Protein AF-A0A919EKR7-F1 (afdb_monomer_lite)

Foldseek 3Di:
DDDLPVVLVVLLVDLPRDLVCLVVSVVRDLSVLQHLSPDPVVLVVCLVPNDLVSLLSNQNRCNDDPVCLVSQCPRPDVSSNVRNHNPVDDPPPPDDPPPPDPPDPPDDDD

pLDDT: mean 75.88, std 15.68, range [40.38, 89.38]

Sequence (110 aa):
MTTAPAALRGLAANPSLPSDLLPALLARTRRAARHPGLPRPLMESVLHEADGRTGIELARNPALHDDFRPRLATHPDPWVRAAPVDFSGRDNRAGGPVRPGRRSPIRRRR

Organism: Streptomyces filamentosus (NCBI:txid67294)

Secondary structure (DSSP, 8-state):
-----HHHHHHHH-TTS-GGGHHHHHTT-GGGGG-TT--HHHHHHHHHHS-HHHHHHHHT-TT--TTHHHHHHT-SSHHHHTS-----S----TT---------------

Radius of gyration: 20.11 Å; chains: 1; bounding box: 84×26×32 Å

Structure (mmCIF, N/CA/C/O backbone):
data_AF-A0A919EKR7-F1
#
_entry.id   AF-A0A919EKR7-F1
#
loop_
_atom_site.group_PDB
_atom_site.id
_atom_site.type_symbol
_atom_site.label_atom_id
_atom_site.label_alt_id
_atom_site.label_comp_id
_atom_site.label_asym_id
_atom_site.label_entity_id
_atom_site.label_seq_id
_atom_site.pdbx_PDB_ins_code
_atom_site.Cartn_x
_atom_site.Cartn_y
_atom_site.Cartn_z
_atom_site.occupancy
_atom_site.B_iso_or_equiv
_atom_site.auth_seq_id
_atom_site.auth_comp_id
_atom_site.auth_asym_id
_atom_site.auth_atom_id
_atom_site.pdbx_PDB_model_num
ATOM 1 N N . MET A 1 1 ? 20.971 -0.799 7.472 1.00 41.69 1 MET A N 1
ATOM 2 C CA . MET A 1 1 ? 19.582 -1.270 7.264 1.00 41.69 1 MET A CA 1
ATOM 3 C C . MET A 1 1 ? 18.652 -0.403 8.107 1.00 41.69 1 MET A C 1
ATOM 5 O O . MET A 1 1 ? 18.504 -0.659 9.293 1.00 41.69 1 MET A O 1
ATOM 9 N N . THR A 1 2 ? 18.100 0.674 7.545 1.00 46.34 2 THR A N 1
ATOM 10 C CA . THR A 1 2 ? 17.285 1.638 8.305 1.00 46.34 2 THR A CA 1
ATOM 11 C C . THR A 1 2 ? 15.881 1.079 8.515 1.00 46.34 2 THR A C 1
ATOM 13 O O . THR A 1 2 ? 15.041 1.079 7.617 1.00 46.34 2 THR A O 1
ATOM 16 N N . THR A 1 3 ? 15.638 0.550 9.711 1.00 55.94 3 THR A N 1
ATOM 17 C CA . THR A 1 3 ? 14.302 0.263 10.236 1.00 55.94 3 THR A CA 1
ATOM 18 C C . THR A 1 3 ? 13.470 1.535 10.113 1.00 55.94 3 THR A C 1
ATOM 20 O O . THR A 1 3 ? 13.765 2.510 10.796 1.00 55.94 3 THR A O 1
ATOM 23 N N . ALA A 1 4 ? 12.449 1.555 9.246 1.00 58.72 4 ALA A N 1
ATOM 24 C CA . ALA A 1 4 ? 11.462 2.635 9.272 1.00 58.72 4 ALA A CA 1
ATOM 25 C C . ALA A 1 4 ? 10.996 2.802 10.732 1.00 58.72 4 ALA A C 1
ATO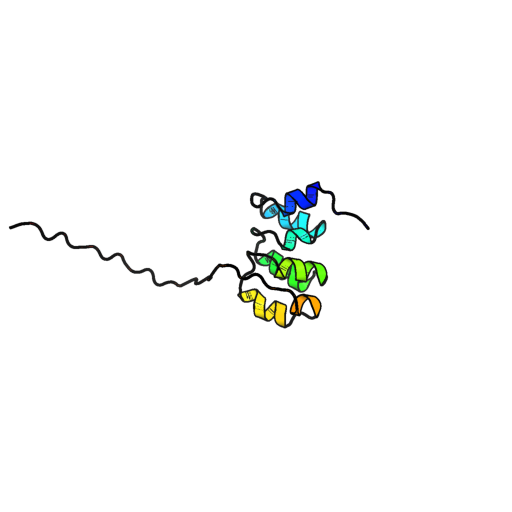M 27 O O . ALA A 1 4 ? 10.595 1.780 11.311 1.00 58.72 4 ALA A O 1
ATOM 28 N N . PRO A 1 5 ? 11.114 4.003 11.339 1.00 76.81 5 PRO A N 1
ATOM 29 C CA . PRO A 1 5 ? 10.869 4.205 12.761 1.00 76.81 5 PRO A CA 1
ATOM 30 C C . PRO A 1 5 ? 9.560 3.542 13.177 1.00 76.81 5 PRO A C 1
ATOM 32 O O . PRO A 1 5 ? 8.579 3.598 12.434 1.00 76.81 5 PRO A O 1
ATOM 35 N N . ALA A 1 6 ? 9.542 2.887 14.341 1.00 78.44 6 ALA A N 1
ATOM 36 C CA . ALA A 1 6 ? 8.381 2.129 14.816 1.00 78.44 6 ALA A CA 1
ATOM 37 C C . ALA A 1 6 ? 7.074 2.945 14.731 1.00 78.44 6 ALA A C 1
ATOM 39 O O . ALA A 1 6 ? 6.034 2.399 14.371 1.00 78.44 6 ALA A O 1
ATOM 40 N N . ALA A 1 7 ? 7.164 4.265 14.923 1.00 82.50 7 ALA A N 1
ATOM 41 C CA . ALA A 1 7 ? 6.083 5.221 14.705 1.00 82.50 7 ALA A CA 1
ATOM 42 C C . ALA A 1 7 ? 5.479 5.172 13.285 1.00 82.50 7 ALA A C 1
ATOM 44 O O . ALA A 1 7 ? 4.266 5.069 13.146 1.00 82.50 7 ALA A O 1
ATOM 45 N N . LEU A 1 8 ? 6.293 5.167 12.221 1.00 83.12 8 LEU A N 1
ATOM 46 C CA . LEU A 1 8 ? 5.804 5.073 10.835 1.00 83.12 8 LEU A CA 1
ATOM 47 C C . LEU A 1 8 ? 5.133 3.729 10.554 1.00 83.12 8 LEU A C 1
ATOM 49 O O . LEU A 1 8 ? 4.170 3.659 9.794 1.00 83.12 8 LEU A O 1
ATOM 53 N N . ARG A 1 9 ? 5.635 2.651 11.166 1.00 79.75 9 ARG A N 1
ATOM 54 C CA . ARG A 1 9 ? 5.008 1.327 11.057 1.00 79.75 9 ARG A CA 1
ATOM 55 C C . ARG A 1 9 ? 3.656 1.295 11.761 1.00 79.75 9 ARG A C 1
ATOM 57 O O . ARG A 1 9 ? 2.739 0.689 11.220 1.00 79.75 9 ARG A O 1
ATOM 64 N N . GLY A 1 10 ? 3.550 1.936 12.925 1.00 83.62 10 GLY A N 1
ATOM 65 C CA . GLY A 1 10 ? 2.295 2.095 13.656 1.00 83.62 10 GLY A CA 1
ATOM 66 C C . GLY A 1 10 ? 1.282 2.923 12.869 1.00 83.62 10 GLY A C 1
ATOM 67 O O . GLY A 1 10 ? 0.152 2.485 12.696 1.00 83.62 10 GLY A O 1
ATOM 68 N N . LEU A 1 11 ? 1.708 4.057 12.302 1.00 84.94 11 LEU A N 1
ATOM 69 C CA . LEU A 1 11 ? 0.858 4.906 11.460 1.00 84.94 11 LEU A CA 1
ATOM 70 C C . LEU A 1 11 ? 0.347 4.163 10.222 1.00 84.94 11 LEU A C 1
ATOM 72 O O . LEU A 1 11 ? -0.842 4.204 9.941 1.00 84.94 11 LEU A O 1
ATOM 76 N N . ALA A 1 12 ? 1.212 3.422 9.522 1.00 84.69 12 ALA A N 1
ATOM 77 C CA . ALA A 1 12 ? 0.808 2.630 8.358 1.00 84.69 12 ALA A CA 1
ATOM 78 C C . ALA A 1 12 ? -0.119 1.447 8.702 1.00 84.69 12 ALA A C 1
ATOM 80 O O . ALA A 1 12 ? -0.760 0.899 7.811 1.00 84.69 12 ALA A O 1
ATOM 81 N N . ALA A 1 13 ? -0.168 1.024 9.967 1.00 83.75 13 ALA A N 1
ATOM 82 C CA . ALA A 1 13 ? -1.068 -0.024 10.441 1.00 83.75 13 ALA A CA 1
ATOM 83 C C . ALA A 1 13 ? -2.358 0.530 11.069 1.00 83.75 13 ALA A C 1
ATOM 85 O O . ALA A 1 13 ? -3.230 -0.260 11.422 1.00 83.75 13 ALA A O 1
ATOM 86 N N . ASN A 1 14 ? -2.481 1.851 11.230 1.00 86.75 14 ASN A N 1
ATOM 87 C CA . ASN A 1 14 ? -3.636 2.487 11.850 1.00 86.75 14 ASN A CA 1
ATOM 88 C C . ASN A 1 14 ? -4.745 2.710 10.804 1.00 86.75 14 ASN A C 1
ATOM 90 O O . ASN A 1 14 ? -4.630 3.651 10.026 1.00 86.75 14 ASN A O 1
ATOM 94 N N . PRO A 1 15 ? -5.839 1.925 10.797 1.00 78.62 15 PRO A N 1
ATOM 95 C CA . PRO A 1 15 ? -6.893 2.045 9.786 1.00 78.62 15 PRO A CA 1
ATOM 96 C C . PRO A 1 15 ? -7.653 3.378 9.845 1.00 78.62 15 PRO A C 1
ATOM 98 O O . PRO A 1 15 ? -8.268 3.761 8.854 1.00 78.62 15 PRO A O 1
ATOM 101 N N . SER A 1 16 ? -7.604 4.084 10.979 1.00 84.44 16 SER A N 1
ATOM 102 C CA . SER A 1 16 ? -8.228 5.399 11.167 1.00 84.44 16 SER A CA 1
ATOM 103 C C . SER A 1 16 ? -7.339 6.552 10.689 1.00 84.44 16 SER A C 1
ATOM 105 O O . SER A 1 16 ? -7.671 7.716 10.916 1.00 84.44 16 SER A O 1
ATOM 107 N N . LEU A 1 17 ? -6.187 6.259 10.076 1.00 85.06 17 LEU A N 1
ATOM 108 C CA . LEU A 1 17 ? -5.313 7.287 9.534 1.00 85.06 17 LEU A CA 1
ATOM 109 C C . LEU A 1 17 ? -5.996 7.994 8.343 1.00 85.06 17 LEU A C 1
ATOM 111 O O . LEU A 1 17 ? -6.438 7.319 7.409 1.00 85.06 17 LEU A O 1
ATOM 115 N N . PRO A 1 18 ? -6.028 9.339 8.325 1.00 82.81 18 PRO A N 1
ATOM 116 C CA . PRO A 1 18 ? -6.526 10.101 7.186 1.00 82.81 18 PRO A CA 1
ATOM 117 C C . PRO A 1 18 ? -5.779 9.754 5.895 1.00 82.81 18 PRO A C 1
ATOM 119 O O . PRO A 1 18 ? -4.544 9.705 5.871 1.00 82.81 18 PRO A O 1
ATOM 122 N N . SER A 1 19 ? -6.524 9.577 4.803 1.00 81.75 19 SER A N 1
ATOM 123 C CA . SER A 1 19 ? -5.967 9.257 3.484 1.00 81.75 19 SER A CA 1
ATOM 124 C C . SER A 1 19 ? -5.008 10.328 2.959 1.00 81.75 19 SER A C 1
ATOM 126 O O . SER A 1 19 ? -4.065 9.995 2.245 1.00 81.75 19 SER A O 1
ATOM 128 N N . ASP A 1 20 ? -5.184 11.587 3.368 1.00 86.44 20 ASP A N 1
ATOM 129 C CA . ASP A 1 20 ? -4.337 12.717 2.959 1.00 86.44 20 ASP A CA 1
ATOM 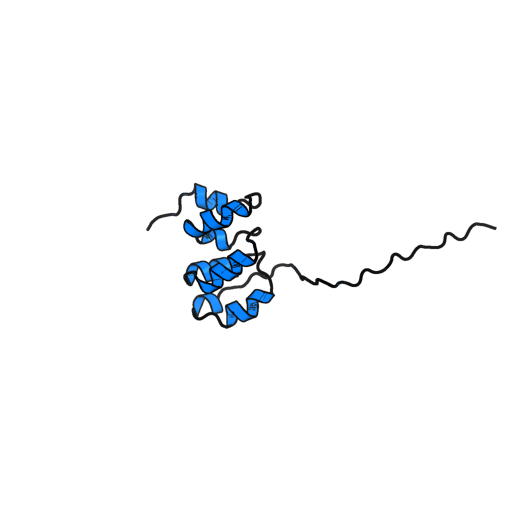130 C C . ASP A 1 20 ? -2.890 12.604 3.465 1.00 86.44 20 ASP A C 1
ATOM 132 O O . ASP A 1 20 ? -1.976 13.201 2.899 1.00 86.44 20 ASP A O 1
ATOM 136 N N . LEU A 1 21 ? -2.649 11.799 4.508 1.00 87.25 21 LEU A N 1
ATOM 137 C CA . LEU A 1 21 ? -1.309 11.550 5.051 1.00 87.25 21 LEU A CA 1
ATOM 138 C C . LEU A 1 21 ? -0.608 10.353 4.392 1.00 87.25 21 LEU A C 1
ATOM 140 O O . LEU A 1 21 ? 0.603 10.172 4.557 1.00 87.25 21 LEU A O 1
ATOM 144 N N . LEU A 1 22 ? -1.336 9.539 3.623 1.00 87.19 22 LEU A N 1
ATOM 145 C CA . LEU A 1 22 ? -0.790 8.355 2.959 1.00 87.19 22 LEU A CA 1
ATOM 146 C C . LEU A 1 22 ? 0.278 8.666 1.898 1.00 87.19 22 LEU A C 1
ATOM 148 O O . LEU A 1 22 ? 1.270 7.938 1.887 1.00 87.19 22 LEU A O 1
ATOM 152 N N . PRO A 1 23 ? 0.184 9.731 1.073 1.00 88.44 23 PRO A N 1
ATOM 153 C CA . PRO A 1 23 ? 1.275 10.114 0.174 1.00 88.44 23 PRO A CA 1
ATOM 154 C C . PRO A 1 23 ? 2.585 10.382 0.929 1.00 88.44 23 PRO A C 1
ATOM 156 O O . PRO A 1 23 ? 3.647 9.871 0.572 1.00 88.44 23 PRO A O 1
ATOM 159 N N . ALA A 1 24 ? 2.506 11.138 2.029 1.00 88.44 24 ALA A N 1
ATOM 160 C CA . ALA A 1 24 ? 3.670 11.491 2.836 1.00 88.44 24 ALA A CA 1
ATOM 161 C C . ALA A 1 24 ? 4.284 10.271 3.544 1.00 88.44 24 ALA A C 1
ATOM 163 O O . ALA A 1 24 ? 5.506 10.226 3.742 1.00 88.44 24 ALA A O 1
ATOM 164 N N . LEU A 1 25 ? 3.452 9.290 3.916 1.00 88.25 25 LEU A N 1
ATOM 165 C CA . LEU A 1 25 ? 3.901 8.008 4.454 1.00 88.25 25 LEU A CA 1
ATOM 166 C C . LEU A 1 25 ? 4.495 7.098 3.383 1.00 88.25 25 LEU A C 1
ATOM 168 O O . LEU A 1 25 ? 5.520 6.486 3.659 1.00 88.25 25 LEU A O 1
ATOM 172 N N . LEU A 1 26 ? 3.924 7.024 2.179 1.00 87.12 26 LEU A N 1
ATOM 173 C CA . LEU A 1 26 ? 4.469 6.231 1.070 1.00 87.12 26 LEU A CA 1
ATOM 174 C C . LEU A 1 26 ? 5.902 6.649 0.730 1.00 87.12 26 LEU A C 1
ATOM 176 O O . LEU A 1 26 ? 6.761 5.788 0.565 1.00 87.12 26 LEU A O 1
ATOM 180 N N . ALA A 1 27 ? 6.187 7.955 0.757 1.00 86.94 27 ALA A N 1
ATOM 181 C CA . ALA A 1 27 ? 7.536 8.488 0.562 1.00 86.94 27 ALA A CA 1
ATOM 182 C C . ALA A 1 27 ? 8.550 8.042 1.638 1.00 86.94 27 ALA A C 1
ATOM 184 O O . ALA A 1 27 ? 9.758 8.151 1.445 1.00 86.94 27 ALA A O 1
ATOM 185 N N . ARG A 1 28 ? 8.078 7.564 2.797 1.00 86.12 28 ARG A N 1
ATOM 186 C CA . ARG A 1 28 ? 8.911 7.202 3.960 1.00 86.12 28 ARG A CA 1
ATOM 187 C C . ARG A 1 28 ? 8.878 5.710 4.286 1.00 86.12 28 ARG A C 1
ATOM 189 O O . ARG A 1 28 ? 9.787 5.197 4.935 1.00 86.12 28 ARG A O 1
ATOM 196 N N . THR A 1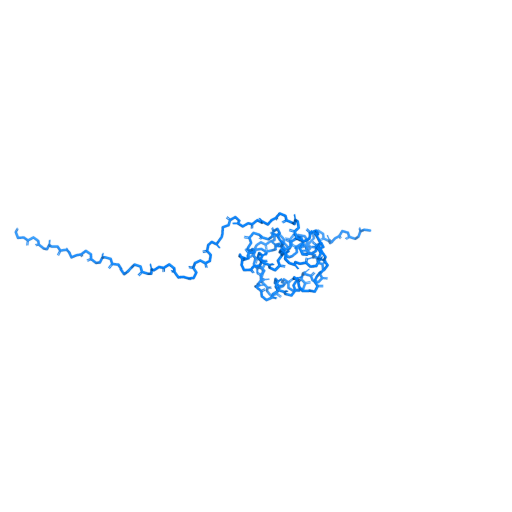 29 ? 7.816 5.009 3.899 1.00 86.12 29 THR A N 1
ATOM 197 C CA . THR A 1 29 ? 7.612 3.591 4.177 1.00 86.12 29 THR A CA 1
ATOM 198 C C . THR A 1 29 ? 6.709 2.944 3.132 1.00 86.12 29 THR A C 1
ATOM 200 O O . THR A 1 29 ? 5.518 3.229 3.029 1.00 86.12 29 THR A O 1
ATOM 203 N N . ARG A 1 30 ? 7.247 1.939 2.437 1.00 85.62 30 ARG A N 1
ATOM 204 C CA . ARG A 1 30 ? 6.483 1.077 1.519 1.00 85.62 30 ARG A CA 1
ATOM 205 C C . ARG A 1 30 ? 5.298 0.366 2.172 1.00 85.62 30 ARG A C 1
ATOM 207 O O . ARG A 1 30 ? 4.349 -0.007 1.500 1.00 85.62 30 ARG A O 1
ATOM 214 N N . ARG A 1 31 ? 5.323 0.200 3.500 1.00 85.88 31 ARG A N 1
ATOM 215 C CA . ARG A 1 31 ? 4.247 -0.459 4.258 1.00 85.88 31 ARG A CA 1
ATOM 216 C C . ARG A 1 31 ? 2.920 0.298 4.167 1.00 85.88 31 ARG A C 1
ATOM 218 O O . ARG A 1 31 ? 1.873 -0.311 4.343 1.00 85.88 31 ARG A O 1
ATOM 225 N N . ALA A 1 32 ? 2.965 1.598 3.866 1.00 88.12 32 ALA A N 1
ATOM 226 C CA . ALA A 1 32 ? 1.771 2.395 3.606 1.00 88.12 32 ALA A CA 1
ATOM 227 C C . ALA A 1 32 ? 1.020 1.941 2.338 1.00 88.12 32 ALA A C 1
ATOM 229 O O . ALA A 1 32 ? -0.183 2.159 2.246 1.00 88.12 32 ALA A O 1
ATOM 230 N N . ALA A 1 33 ? 1.677 1.237 1.405 1.00 88.88 33 ALA A N 1
ATOM 231 C CA . ALA A 1 33 ? 1.027 0.676 0.218 1.00 88.88 33 ALA A CA 1
ATOM 232 C C . ALA A 1 33 ? -0.010 -0.409 0.561 1.00 88.88 33 ALA A C 1
ATOM 234 O O . ALA A 1 33 ? -0.934 -0.646 -0.212 1.00 88.88 33 ALA A O 1
ATOM 235 N N . ARG A 1 34 ? 0.104 -1.020 1.748 1.00 88.31 34 ARG A N 1
ATOM 236 C CA . ARG A 1 34 ? -0.842 -2.008 2.281 1.00 88.31 34 ARG A CA 1
ATOM 237 C C . ARG A 1 34 ? -2.013 -1.375 3.049 1.00 88.31 34 ARG A C 1
ATOM 239 O O . ARG A 1 34 ? -2.870 -2.088 3.562 1.00 88.31 34 ARG A O 1
ATOM 246 N N . HIS A 1 35 ? -2.049 -0.049 3.177 1.00 88.25 35 HIS A N 1
ATOM 247 C CA . HIS A 1 35 ? -3.069 0.625 3.971 1.00 88.25 35 HIS A CA 1
ATOM 248 C C . HIS A 1 35 ? -4.466 0.462 3.336 1.00 88.25 35 HIS A C 1
ATOM 250 O O . HIS A 1 35 ? -4.625 0.755 2.148 1.00 88.25 35 HIS A O 1
ATOM 256 N N . PRO A 1 36 ? -5.503 0.057 4.095 1.00 84.31 36 PRO A N 1
ATOM 257 C CA . PRO A 1 36 ? -6.836 -0.213 3.541 1.00 84.31 36 PRO A CA 1
ATOM 258 C C . PRO A 1 36 ? -7.551 1.048 3.028 1.00 84.31 36 PRO A C 1
ATOM 260 O O . PRO A 1 36 ? -8.443 0.964 2.191 1.00 84.31 36 PRO A O 1
ATOM 263 N N . GLY A 1 37 ? -7.164 2.221 3.532 1.00 84.94 37 GLY A N 1
ATOM 264 C CA . GLY A 1 37 ? -7.662 3.524 3.082 1.00 84.94 37 GLY A CA 1
ATOM 265 C C . GLY A 1 37 ? -6.866 4.147 1.932 1.00 84.94 37 GLY A C 1
ATOM 266 O O . GLY A 1 37 ? -7.002 5.345 1.701 1.00 84.94 37 GLY A O 1
ATOM 267 N N . LEU A 1 38 ? -5.978 3.398 1.265 1.00 86.62 38 LEU A N 1
ATOM 268 C CA . LEU A 1 38 ? -5.164 3.944 0.180 1.00 86.62 38 LEU A CA 1
ATOM 269 C C . LEU A 1 38 ? -6.049 4.301 -1.029 1.00 86.62 38 LEU A C 1
ATOM 271 O O . LEU A 1 38 ? -6.716 3.423 -1.569 1.00 86.62 38 LEU A O 1
ATOM 275 N N . PRO A 1 39 ? -6.090 5.567 -1.472 1.00 87.38 39 PRO A N 1
ATOM 276 C CA . PRO A 1 39 ? -6.945 5.966 -2.580 1.00 87.38 39 PRO A CA 1
ATOM 277 C C . PRO A 1 39 ? -6.420 5.420 -3.914 1.00 87.38 39 PRO A C 1
ATOM 279 O O . PRO A 1 39 ? -5.210 5.330 -4.139 1.00 87.38 39 PRO A O 1
ATOM 282 N N . ARG A 1 40 ? -7.347 5.110 -4.830 1.00 86.50 40 ARG A N 1
ATOM 283 C CA . ARG A 1 40 ? -7.050 4.531 -6.152 1.00 86.50 40 ARG A CA 1
ATOM 284 C C . ARG A 1 40 ? -5.958 5.288 -6.927 1.00 86.50 40 ARG A C 1
ATOM 286 O O . ARG A 1 40 ? -5.033 4.615 -7.368 1.00 86.50 40 ARG A O 1
ATOM 293 N N . PRO A 1 41 ? -5.966 6.634 -7.036 1.00 88.38 41 PRO A N 1
ATOM 294 C CA . PRO A 1 41 ? -4.908 7.353 -7.752 1.00 88.38 41 PRO A CA 1
ATOM 295 C C . PRO A 1 41 ? -3.501 7.065 -7.211 1.00 88.38 41 PRO A C 1
ATOM 297 O O . PRO A 1 41 ? -2.570 6.906 -7.991 1.00 88.38 41 PRO A O 1
ATOM 300 N N . LEU A 1 42 ? -3.344 6.908 -5.890 1.00 87.75 42 LEU A N 1
ATOM 301 C CA . LEU A 1 42 ? -2.049 6.561 -5.297 1.00 87.75 42 LEU A CA 1
ATOM 302 C C . LEU A 1 42 ? -1.663 5.105 -5.554 1.00 87.75 42 LEU A C 1
ATOM 304 O O . LEU A 1 42 ? -0.487 4.829 -5.765 1.00 87.75 42 LEU A O 1
ATOM 308 N N . MET A 1 43 ? -2.623 4.175 -5.564 1.00 89.38 43 MET A N 1
ATOM 309 C CA . MET A 1 43 ? -2.360 2.787 -5.969 1.00 89.38 43 MET A CA 1
ATOM 310 C C . MET A 1 43 ? -1.819 2.726 -7.405 1.00 89.38 43 MET A C 1
ATOM 312 O O . MET A 1 43 ? -0.876 1.989 -7.685 1.00 89.38 43 MET A O 1
ATOM 316 N N . GLU A 1 44 ? -2.389 3.530 -8.309 1.00 88.94 44 GLU A N 1
ATOM 317 C CA . GLU A 1 44 ? -1.930 3.631 -9.696 1.00 88.94 44 GLU A CA 1
ATOM 318 C C . GLU A 1 44 ? -0.518 4.207 -9.793 1.00 88.94 44 GLU A C 1
ATOM 320 O O . GLU A 1 44 ? 0.314 3.633 -10.495 1.00 88.94 44 GLU A O 1
ATOM 325 N N . SER A 1 45 ? -0.231 5.288 -9.060 1.00 88.50 45 SER A N 1
ATOM 326 C CA . SER A 1 45 ? 1.117 5.859 -8.994 1.00 88.50 45 SER A CA 1
ATOM 327 C C . SER A 1 45 ? 2.127 4.850 -8.453 1.00 88.50 45 SER A C 1
ATOM 329 O O . SER A 1 45 ? 3.206 4.711 -9.016 1.00 88.50 45 SER A O 1
ATOM 331 N N . VAL A 1 46 ? 1.774 4.090 -7.412 1.00 87.19 46 VAL A N 1
ATOM 332 C CA . VAL A 1 46 ? 2.655 3.058 -6.848 1.00 87.19 46 VAL A CA 1
ATOM 333 C C . VAL A 1 46 ? 2.952 1.952 -7.865 1.00 87.19 46 VAL A C 1
ATOM 335 O O . VAL A 1 46 ? 4.087 1.504 -7.947 1.00 87.19 46 VAL A O 1
ATOM 338 N N . LEU A 1 47 ? 1.982 1.531 -8.679 1.00 85.38 47 LEU A N 1
ATOM 339 C CA . LEU A 1 47 ? 2.229 0.528 -9.726 1.00 85.38 47 LEU A CA 1
ATOM 340 C C . LEU A 1 47 ? 3.079 1.028 -10.890 1.00 85.38 47 LEU A C 1
ATOM 342 O O . LEU A 1 47 ? 3.600 0.210 -11.641 1.00 85.38 47 LEU A O 1
ATOM 346 N N . HIS A 1 48 ? 3.154 2.341 -11.092 1.00 85.88 48 HIS A N 1
ATOM 347 C CA . HIS A 1 48 ? 3.925 2.918 -12.186 1.00 85.88 48 HIS A CA 1
ATOM 348 C C . HIS A 1 48 ? 5.348 3.286 -11.761 1.00 85.88 48 HIS A C 1
ATOM 350 O O . HIS A 1 48 ? 6.301 2.981 -12.468 1.00 85.88 48 HIS A O 1
ATOM 356 N N . GLU A 1 49 ? 5.473 3.926 -10.600 1.00 81.88 49 GLU A N 1
ATOM 357 C CA . GLU A 1 49 ? 6.695 4.595 -10.145 1.00 81.88 49 GLU A CA 1
ATOM 358 C C . GLU A 1 49 ? 7.468 3.782 -9.100 1.00 81.88 49 GLU A C 1
ATOM 360 O O . GLU A 1 49 ? 8.663 4.000 -8.901 1.00 81.88 49 GLU A O 1
ATOM 365 N N . ALA A 1 50 ? 6.800 2.888 -8.360 1.00 73.75 50 ALA A N 1
ATOM 366 C CA . ALA A 1 50 ? 7.417 2.295 -7.183 1.00 73.75 50 ALA A CA 1
ATOM 367 C C . ALA A 1 50 ? 8.316 1.102 -7.517 1.00 73.75 50 ALA A C 1
ATOM 369 O O . ALA A 1 50 ? 8.112 0.349 -8.469 1.00 73.75 50 ALA A O 1
ATOM 370 N N . ASP A 1 51 ? 9.307 0.891 -6.656 1.00 81.31 51 ASP A N 1
ATOM 371 C CA . ASP A 1 51 ? 10.167 -0.277 -6.706 1.00 81.31 51 ASP A CA 1
ATOM 372 C C . ASP A 1 51 ? 9.361 -1.567 -6.487 1.00 81.31 51 ASP A C 1
ATOM 374 O O . ASP A 1 51 ? 8.349 -1.586 -5.778 1.00 81.31 51 ASP A O 1
ATOM 378 N N . GLY A 1 52 ? 9.848 -2.686 -7.032 1.00 83.12 52 GLY A N 1
ATOM 379 C CA . GLY A 1 52 ? 9.154 -3.973 -6.964 1.00 83.12 52 GLY A CA 1
ATOM 380 C C . GLY A 1 52 ? 8.728 -4.393 -5.559 1.00 83.12 52 GLY A C 1
ATOM 381 O O . GLY A 1 52 ? 7.675 -4.998 -5.381 1.00 83.12 52 GLY A O 1
ATOM 382 N N . ARG A 1 53 ? 9.478 -4.014 -4.516 1.00 85.94 53 ARG A N 1
ATOM 383 C CA . ARG A 1 53 ? 9.093 -4.329 -3.131 1.00 85.94 53 ARG A CA 1
ATOM 384 C C . ARG A 1 53 ? 7.862 -3.555 -2.676 1.00 85.94 53 ARG A C 1
ATOM 386 O O . ARG A 1 53 ? 7.065 -4.103 -1.923 1.00 85.94 53 ARG A O 1
ATOM 393 N N . THR A 1 54 ? 7.703 -2.310 -3.105 1.00 87.25 54 THR A N 1
ATOM 394 C CA . THR A 1 54 ? 6.507 -1.512 -2.816 1.00 87.25 54 THR A CA 1
ATOM 395 C C . THR A 1 54 ? 5.309 -2.024 -3.619 1.00 87.25 54 THR A C 1
ATOM 397 O O . THR A 1 54 ? 4.218 -2.138 -3.061 1.00 87.25 54 THR A O 1
ATOM 400 N N . GLY A 1 55 ? 5.520 -2.459 -4.867 1.00 87.88 55 GLY A N 1
ATOM 401 C CA . GLY A 1 55 ? 4.499 -3.153 -5.662 1.00 87.88 55 GLY A CA 1
ATOM 402 C C . GLY A 1 55 ? 4.002 -4.455 -5.012 1.00 87.88 55 GLY A C 1
ATOM 403 O O . GLY A 1 55 ? 2.801 -4.711 -4.979 1.00 87.88 55 GLY A O 1
ATOM 404 N N . ILE A 1 56 ? 4.897 -5.243 -4.403 1.00 88.44 56 ILE A N 1
ATOM 405 C CA . ILE A 1 56 ? 4.523 -6.448 -3.636 1.00 88.44 56 ILE A CA 1
ATOM 406 C C . ILE A 1 56 ? 3.676 -6.093 -2.402 1.00 88.44 56 ILE A C 1
ATOM 408 O O . ILE A 1 56 ? 2.718 -6.799 -2.089 1.00 88.44 56 ILE A O 1
ATOM 412 N N . GLU A 1 57 ? 4.007 -5.017 -1.680 1.00 88.50 57 GLU A N 1
ATOM 413 C CA . GLU A 1 57 ? 3.204 -4.573 -0.528 1.00 88.50 57 GLU A CA 1
ATOM 414 C C . GLU A 1 57 ? 1.815 -4.081 -0.957 1.00 88.50 57 GLU A C 1
ATOM 416 O O . GLU A 1 57 ? 0.838 -4.346 -0.255 1.00 88.50 57 GLU A O 1
ATOM 421 N N . LEU A 1 58 ? 1.713 -3.430 -2.122 1.00 88.38 58 LEU A N 1
ATOM 422 C CA . LEU A 1 58 ? 0.434 -3.041 -2.712 1.00 88.38 58 LEU A CA 1
ATOM 423 C C . LEU A 1 58 ? -0.408 -4.257 -3.119 1.00 88.38 58 LEU A C 1
ATOM 425 O O . LEU A 1 58 ? -1.606 -4.277 -2.856 1.00 88.38 58 LEU A O 1
ATOM 429 N N . ALA A 1 59 ? 0.200 -5.292 -3.705 1.00 88.25 59 ALA A N 1
ATOM 430 C CA . ALA A 1 59 ? -0.502 -6.535 -4.037 1.00 88.25 59 ALA A CA 1
ATOM 431 C C . ALA A 1 59 ? -1.111 -7.214 -2.792 1.00 88.25 59 ALA A C 1
ATOM 433 O O . ALA A 1 59 ? -2.150 -7.860 -2.867 1.00 88.25 59 ALA A O 1
ATOM 434 N N . ARG A 1 60 ? -0.504 -7.017 -1.618 1.00 87.25 60 ARG A N 1
ATOM 435 C CA . ARG A 1 60 ? -0.994 -7.524 -0.324 1.00 87.25 60 ARG A CA 1
ATOM 436 C C . ARG A 1 60 ? -1.990 -6.593 0.371 1.00 87.25 60 ARG A C 1
ATOM 438 O O . ARG A 1 60 ? -2.287 -6.800 1.554 1.00 87.25 60 ARG A O 1
ATOM 445 N N . ASN A 1 61 ? -2.432 -5.531 -0.300 1.00 87.69 61 ASN A N 1
ATOM 446 C CA . ASN A 1 61 ? -3.403 -4.596 0.245 1.00 87.69 61 ASN A CA 1
ATOM 447 C C . ASN A 1 61 ? -4.807 -5.233 0.225 1.00 87.69 61 ASN A C 1
ATOM 449 O O . ASN A 1 61 ? -5.304 -5.534 -0.857 1.00 87.69 61 ASN A O 1
ATOM 453 N N . PRO A 1 62 ? -5.481 -5.383 1.381 1.00 81.88 62 PRO A N 1
ATOM 454 C CA . PRO A 1 62 ? -6.827 -5.968 1.440 1.00 81.88 62 PRO A CA 1
ATOM 455 C C . PRO A 1 62 ? -7.898 -5.101 0.758 1.00 81.88 62 PRO A C 1
ATOM 457 O O . PRO A 1 62 ? -9.005 -5.555 0.490 1.00 81.88 62 PRO A O 1
ATOM 460 N N . ALA A 1 63 ? -7.600 -3.826 0.503 1.00 83.31 63 ALA A N 1
ATOM 461 C CA . ALA A 1 63 ? -8.469 -2.907 -0.214 1.00 83.31 63 ALA A CA 1
ATOM 462 C C . ALA A 1 63 ? -8.146 -2.804 -1.710 1.00 83.31 63 ALA A C 1
ATOM 464 O O . ALA A 1 63 ? -8.706 -1.936 -2.379 1.00 83.31 63 ALA A O 1
ATOM 465 N N . LEU A 1 64 ? -7.246 -3.640 -2.237 1.00 84.19 64 LEU A N 1
ATOM 466 C CA . LEU A 1 64 ? -6.878 -3.595 -3.644 1.00 84.19 64 LEU A CA 1
ATOM 467 C C . LEU A 1 64 ? -8.079 -3.945 -4.533 1.00 84.19 64 LEU A C 1
ATOM 469 O O . LEU A 1 64 ? -8.746 -4.958 -4.341 1.00 84.19 64 LEU A O 1
ATOM 473 N N . HIS A 1 65 ? -8.344 -3.099 -5.526 1.00 81.75 65 HIS A N 1
ATOM 474 C CA . HIS A 1 65 ? -9.436 -3.319 -6.472 1.00 81.75 65 HIS A CA 1
ATOM 475 C C . HIS A 1 65 ? -9.065 -4.392 -7.509 1.00 81.75 65 HIS A C 1
ATOM 477 O O . HIS A 1 65 ? -7.926 -4.435 -7.977 1.00 81.75 65 HIS A O 1
ATOM 483 N N . ASP A 1 66 ? -10.043 -5.195 -7.942 1.00 81.44 66 ASP A N 1
ATOM 484 C CA . ASP A 1 66 ? -9.852 -6.216 -8.986 1.00 81.44 66 ASP A CA 1
ATOM 485 C C . ASP A 1 66 ? -9.322 -5.642 -10.310 1.00 81.44 66 ASP A C 1
ATOM 487 O O . ASP A 1 66 ? -8.561 -6.313 -11.005 1.00 81.44 66 ASP A O 1
ATOM 491 N N . ASP A 1 67 ? -9.628 -4.379 -10.626 1.00 83.75 67 ASP A N 1
ATOM 492 C CA . ASP A 1 67 ? -9.106 -3.672 -11.807 1.00 83.75 67 ASP A CA 1
ATOM 493 C C . ASP A 1 67 ? -7.566 -3.628 -11.858 1.00 83.75 67 ASP A C 1
ATOM 495 O O . ASP A 1 67 ? -6.971 -3.442 -12.922 1.00 83.75 67 ASP A O 1
ATOM 499 N N . PHE A 1 68 ? -6.893 -3.805 -10.717 1.00 84.12 68 PHE A N 1
ATOM 500 C CA . PHE A 1 68 ? -5.435 -3.852 -10.642 1.00 84.12 68 PHE A CA 1
ATOM 501 C C . PHE A 1 68 ? -4.847 -5.227 -10.976 1.00 84.12 68 PHE A C 1
ATOM 503 O O . PHE A 1 68 ? -3.650 -5.304 -11.249 1.00 84.12 68 PHE A O 1
ATOM 510 N N . ARG A 1 69 ? -5.655 -6.298 -11.039 1.00 81.81 69 ARG A N 1
ATOM 511 C CA . ARG A 1 69 ? -5.221 -7.649 -11.451 1.00 81.81 69 ARG A CA 1
ATOM 512 C C . ARG A 1 69 ? -4.477 -7.676 -12.780 1.00 81.81 69 ARG A C 1
ATOM 514 O O . ARG A 1 69 ? -3.343 -8.156 -12.784 1.00 81.81 69 ARG A O 1
ATOM 521 N N . PRO A 1 70 ? -5.052 -7.180 -13.895 1.00 85.38 70 PRO A N 1
ATOM 522 C CA . PRO A 1 70 ? -4.356 -7.212 -15.176 1.00 85.38 70 PRO A CA 1
ATOM 523 C C . PRO A 1 70 ? -3.050 -6.415 -15.118 1.00 85.38 70 PRO A C 1
ATOM 525 O O . PRO A 1 70 ? -2.042 -6.865 -15.650 1.00 85.38 70 PRO A O 1
ATOM 528 N N . ARG A 1 71 ? -3.033 -5.284 -14.398 1.00 85.81 71 ARG A N 1
ATOM 529 C CA . ARG A 1 71 ? -1.847 -4.422 -14.267 1.00 85.81 71 ARG A CA 1
ATOM 530 C C . ARG A 1 71 ? -0.730 -5.085 -13.460 1.00 85.81 71 ARG A C 1
ATOM 532 O O . ARG A 1 71 ? 0.430 -4.980 -13.842 1.00 85.81 71 ARG A O 1
ATOM 539 N N . LEU A 1 72 ? -1.072 -5.783 -12.375 1.00 85.06 72 LEU A N 1
ATOM 540 C CA . LEU A 1 72 ? -0.126 -6.584 -11.596 1.00 85.06 72 LEU A CA 1
ATOM 541 C C . LEU A 1 72 ? 0.421 -7.754 -12.418 1.00 85.06 72 LEU A C 1
ATOM 543 O O . LEU A 1 72 ? 1.620 -8.004 -12.384 1.00 85.06 72 LEU A O 1
ATOM 547 N N . ALA A 1 73 ? -0.428 -8.434 -13.195 1.00 85.44 73 ALA A N 1
ATOM 548 C CA . ALA A 1 73 ? -0.029 -9.568 -14.028 1.00 85.44 73 ALA A CA 1
ATOM 549 C C . ALA A 1 73 ? 0.922 -9.172 -15.171 1.00 85.44 73 ALA A C 1
ATOM 551 O O . ALA A 1 73 ? 1.804 -9.948 -15.532 1.00 85.44 73 ALA A O 1
ATOM 552 N N . THR A 1 74 ? 0.782 -7.961 -15.717 1.00 87.50 74 THR A N 1
ATOM 553 C CA . THR A 1 74 ? 1.674 -7.422 -16.757 1.00 87.50 74 THR A CA 1
ATOM 554 C C . THR A 1 74 ? 2.803 -6.558 -16.198 1.00 87.50 74 THR A C 1
ATOM 556 O O . THR A 1 74 ? 3.530 -5.936 -16.971 1.00 87.50 74 THR A O 1
ATOM 559 N N . HIS A 1 75 ? 2.953 -6.471 -14.873 1.00 86.25 75 HIS A N 1
ATOM 560 C CA . HIS A 1 75 ? 3.956 -5.611 -14.255 1.00 86.25 75 HIS A CA 1
ATOM 561 C C . HIS A 1 75 ? 5.370 -6.026 -14.708 1.00 86.25 75 HIS A C 1
ATOM 563 O O . HIS A 1 75 ? 5.645 -7.229 -14.788 1.00 86.25 75 HIS A O 1
ATOM 569 N N . PRO A 1 76 ? 6.284 -5.081 -15.011 1.00 84.69 76 PRO A N 1
ATOM 570 C CA . PRO A 1 76 ? 7.629 -5.412 -15.490 1.00 84.69 76 PRO A CA 1
ATOM 571 C C . PRO A 1 76 ? 8.414 -6.261 -14.479 1.00 84.69 76 PRO A C 1
ATOM 573 O O . PRO A 1 76 ? 9.107 -7.202 -14.869 1.00 84.69 76 PRO A O 1
ATOM 576 N N . ASP A 1 77 ? 8.244 -5.982 -13.185 1.00 85.62 77 ASP A N 1
ATOM 577 C CA . ASP A 1 77 ? 8.889 -6.733 -12.106 1.00 85.62 77 ASP A CA 1
ATOM 578 C C . ASP A 1 77 ? 8.245 -8.126 -11.888 1.00 85.62 77 ASP A C 1
ATOM 580 O O . ASP A 1 77 ? 7.058 -8.205 -11.547 1.00 85.62 77 ASP A O 1
ATOM 584 N N . PRO A 1 78 ? 9.007 -9.232 -12.025 1.00 85.75 78 PRO A N 1
ATOM 585 C CA . PRO A 1 78 ? 8.497 -10.591 -11.845 1.00 85.75 78 PRO A CA 1
ATOM 586 C C . PRO A 1 78 ? 8.019 -10.898 -10.419 1.00 85.75 78 PRO A C 1
ATOM 588 O O . PRO A 1 78 ? 7.125 -11.725 -10.250 1.00 85.75 78 PRO A O 1
ATOM 591 N N . TRP A 1 79 ? 8.568 -10.243 -9.395 1.00 84.62 79 TRP A N 1
ATOM 592 C CA . TRP A 1 79 ? 8.155 -10.453 -8.008 1.00 84.62 79 TRP A CA 1
ATOM 593 C C . TRP A 1 79 ? 6.807 -9.809 -7.710 1.00 84.62 79 TRP A C 1
ATOM 595 O O . TRP A 1 79 ? 6.037 -10.346 -6.918 1.00 84.62 79 TRP A O 1
ATOM 605 N N . VAL A 1 80 ? 6.504 -8.689 -8.369 1.00 85.50 80 VAL A N 1
ATOM 606 C CA . VAL A 1 80 ? 5.179 -8.059 -8.304 1.00 85.50 80 VAL A CA 1
ATOM 607 C C . VAL A 1 80 ? 4.143 -8.941 -8.999 1.00 85.50 80 VAL A C 1
ATOM 609 O O . VAL A 1 80 ? 3.067 -9.150 -8.445 1.00 85.50 80 VAL A O 1
ATOM 612 N N . ARG A 1 81 ? 4.489 -9.543 -10.149 1.00 86.56 81 ARG A N 1
ATOM 613 C CA . ARG A 1 81 ? 3.614 -10.510 -10.842 1.00 86.56 81 ARG A CA 1
ATOM 614 C C . ARG A 1 81 ? 3.297 -11.741 -9.990 1.00 86.56 81 ARG A C 1
ATOM 616 O O . ARG A 1 81 ? 2.182 -12.246 -10.039 1.00 86.56 81 ARG A O 1
ATOM 623 N N . ALA A 1 82 ? 4.278 -12.228 -9.228 1.00 83.88 82 ALA A N 1
ATOM 624 C CA . ALA A 1 82 ? 4.152 -13.417 -8.382 1.00 83.88 82 ALA A CA 1
ATOM 625 C C . ALA A 1 82 ? 3.613 -13.123 -6.969 1.00 83.88 82 ALA A C 1
ATOM 627 O O . ALA A 1 82 ? 3.507 -14.036 -6.146 1.00 83.88 82 ALA A O 1
ATOM 628 N N . ALA A 1 83 ? 3.319 -11.860 -6.647 1.00 82.56 83 ALA A N 1
ATOM 629 C CA . ALA A 1 83 ? 2.882 -11.489 -5.313 1.00 82.56 83 ALA A CA 1
ATOM 630 C C . ALA A 1 83 ? 1.512 -12.122 -4.989 1.00 82.56 83 ALA A C 1
ATOM 632 O O . ALA A 1 83 ? 0.613 -12.106 -5.832 1.00 82.56 83 ALA A O 1
ATOM 633 N N . PRO A 1 84 ? 1.319 -12.661 -3.769 1.00 71.56 84 PRO A N 1
ATOM 634 C CA . PRO A 1 84 ? 0.027 -13.184 -3.352 1.00 71.56 84 PRO A CA 1
ATOM 635 C C . PRO A 1 84 ? -0.947 -12.016 -3.211 1.00 71.56 84 PRO A C 1
ATOM 637 O O . PRO A 1 84 ? -0.752 -11.146 -2.358 1.00 71.56 84 PRO A O 1
ATOM 640 N N . VAL A 1 85 ? -1.961 -11.994 -4.073 1.00 72.19 85 VAL A N 1
ATOM 641 C CA . VAL A 1 85 ? -2.952 -10.924 -4.091 1.00 72.19 85 VAL A CA 1
ATOM 642 C C . VAL A 1 85 ? -4.128 -11.307 -3.202 1.00 72.19 85 VAL A C 1
ATOM 644 O O . VAL A 1 85 ? -4.772 -12.334 -3.420 1.00 72.19 85 VAL A O 1
ATOM 647 N N . ASP A 1 86 ? -4.372 -10.501 -2.174 1.00 65.94 86 ASP A N 1
ATOM 648 C CA . ASP A 1 86 ? -5.439 -10.730 -1.201 1.00 65.94 86 ASP A CA 1
ATOM 649 C C . ASP A 1 86 ? -6.714 -10.001 -1.649 1.00 65.94 86 ASP A C 1
ATOM 651 O O . ASP A 1 86 ? -6.894 -8.815 -1.386 1.00 65.94 86 ASP A O 1
ATOM 655 N N . PHE A 1 87 ? -7.594 -10.720 -2.350 1.00 57.97 87 PHE A N 1
ATOM 656 C CA . PHE A 1 87 ? -8.912 -10.230 -2.771 1.00 57.97 87 PHE A CA 1
ATOM 657 C C . PHE A 1 87 ? -10.014 -10.572 -1.756 1.00 57.97 87 PHE A C 1
ATOM 659 O O . PHE A 1 87 ? -11.135 -10.876 -2.158 1.00 57.97 87 PHE A O 1
ATOM 666 N N . SER A 1 88 ? -9.729 -10.568 -0.447 1.00 52.88 88 SER A N 1
ATOM 667 C CA . SER A 1 88 ? -10.650 -11.047 0.609 1.00 52.88 88 SER A CA 1
ATOM 668 C C . SER A 1 88 ? -11.979 -10.291 0.785 1.00 52.88 88 SER A C 1
ATOM 670 O O . SER A 1 88 ? -12.712 -10.549 1.736 1.00 52.88 88 SER A O 1
ATOM 672 N N . GLY A 1 89 ? -12.386 -9.457 -0.166 1.00 50.34 89 GLY A N 1
ATOM 673 C CA . GLY A 1 89 ? -13.793 -9.129 -0.335 1.00 50.34 89 GLY A CA 1
ATOM 674 C C . GLY A 1 89 ? -14.003 -7.661 -0.593 1.00 50.34 89 GLY A C 1
ATOM 675 O O . GLY A 1 89 ? -14.049 -6.859 0.330 1.00 50.34 89 GLY A O 1
ATOM 676 N N . ARG A 1 90 ? -14.218 -7.333 -1.861 1.00 49.47 90 ARG A N 1
ATOM 677 C CA . ARG A 1 90 ? -15.164 -6.305 -2.277 1.00 49.47 90 ARG A CA 1
ATOM 678 C C . ARG A 1 90 ? -15.452 -6.571 -3.741 1.00 49.47 90 ARG A C 1
ATOM 680 O O . ARG A 1 9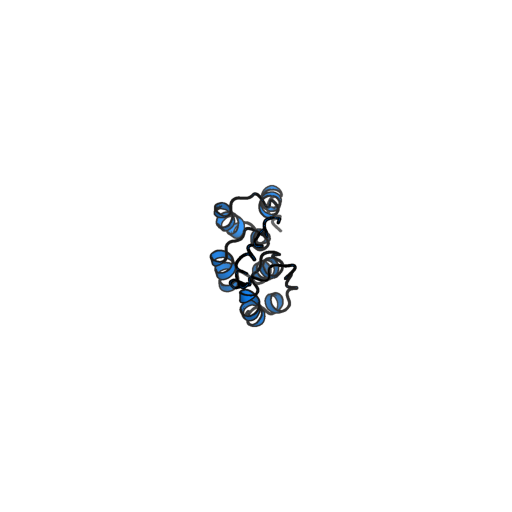0 ? -14.788 -6.031 -4.617 1.00 49.47 90 ARG A O 1
ATOM 687 N N . ASP A 1 91 ? -16.465 -7.403 -3.973 1.00 47.84 91 ASP A N 1
ATOM 688 C CA . ASP A 1 91 ? -17.261 -7.344 -5.191 1.00 47.84 91 ASP A CA 1
ATOM 689 C C . ASP A 1 91 ? -17.686 -5.887 -5.378 1.00 47.84 91 ASP A C 1
ATOM 691 O O . ASP A 1 91 ? -18.700 -5.431 -4.846 1.00 47.84 91 ASP A O 1
ATOM 695 N N . ASN A 1 92 ? -16.894 -5.123 -6.120 1.00 46.25 92 ASN A N 1
ATOM 696 C CA . ASN A 1 92 ? -17.251 -3.788 -6.555 1.00 46.25 92 ASN A CA 1
ATOM 697 C C . ASN A 1 92 ? -18.224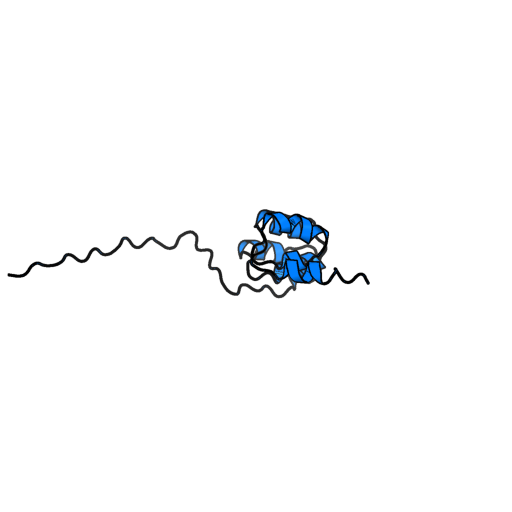 -3.944 -7.734 1.00 46.25 92 ASN A C 1
ATOM 699 O O . ASN A 1 92 ? -17.992 -3.470 -8.841 1.00 46.25 92 ASN A O 1
ATOM 703 N N . ARG A 1 93 ? -19.342 -4.649 -7.493 1.00 42.03 93 ARG A N 1
ATOM 704 C CA . ARG A 1 93 ? -20.564 -4.544 -8.290 1.00 42.03 93 ARG A CA 1
ATOM 705 C C . ARG A 1 93 ? -21.156 -3.167 -8.017 1.00 42.03 93 ARG A C 1
ATOM 707 O O . ARG A 1 93 ? -22.181 -3.016 -7.352 1.00 42.03 93 ARG A O 1
ATOM 714 N N . ALA A 1 94 ? -20.524 -2.152 -8.588 1.00 43.22 94 ALA A N 1
ATOM 715 C CA . ALA A 1 94 ? -21.261 -1.013 -9.093 1.00 43.22 94 ALA A CA 1
ATOM 716 C C . ALA A 1 94 ? -22.300 -1.573 -10.086 1.00 43.22 94 ALA A C 1
ATOM 718 O O . ALA A 1 94 ? -21.967 -1.898 -11.221 1.00 43.22 94 ALA A O 1
ATOM 719 N N . GLY A 1 95 ? -23.533 -1.805 -9.618 1.00 42.97 95 GLY A N 1
ATOM 720 C CA . GLY A 1 95 ? -24.637 -2.299 -10.452 1.00 42.97 95 GLY A CA 1
ATOM 721 C C . GLY A 1 95 ? -25.418 -3.515 -9.939 1.00 42.97 95 GLY A C 1
ATOM 722 O O . GLY A 1 95 ? -25.949 -4.271 -10.748 1.00 42.97 95 GLY A O 1
ATOM 723 N N . GLY A 1 96 ? -25.538 -3.745 -8.627 1.00 40.38 96 GLY A N 1
ATOM 724 C CA . GLY A 1 96 ? -26.614 -4.621 -8.138 1.00 40.38 96 GLY A CA 1
ATOM 725 C C . GLY A 1 96 ? -27.979 -3.981 -8.444 1.00 40.38 96 GLY A C 1
ATOM 726 O O . GLY A 1 96 ? -28.152 -2.807 -8.112 1.00 40.38 96 GLY A O 1
ATOM 727 N N . PRO A 1 97 ? -28.951 -4.679 -9.071 1.00 44.16 97 PRO A N 1
ATOM 728 C CA . PRO A 1 97 ? -30.239 -4.074 -9.373 1.00 44.16 97 PRO A CA 1
ATOM 729 C C . PRO A 1 97 ? -30.901 -3.669 -8.059 1.00 44.16 97 PRO A C 1
ATOM 731 O O . PRO A 1 97 ? -31.156 -4.507 -7.190 1.00 44.16 97 PRO A O 1
ATOM 734 N N . VAL A 1 98 ? -31.179 -2.37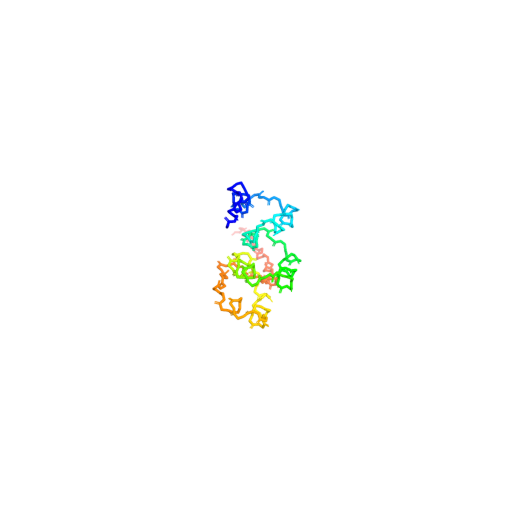2 -7.924 1.00 52.69 98 VAL A N 1
ATOM 735 C CA . VAL A 1 98 ? -32.079 -1.843 -6.904 1.00 52.69 98 VAL A CA 1
ATOM 736 C C . VAL A 1 98 ? -33.394 -2.587 -7.097 1.00 52.69 98 VAL A C 1
ATOM 738 O O . VAL A 1 98 ? -34.126 -2.318 -8.043 1.00 52.69 98 VAL A O 1
ATOM 741 N N . ARG A 1 99 ? -33.677 -3.590 -6.260 1.00 48.66 99 ARG A N 1
ATOM 742 C CA . ARG A 1 99 ? -34.995 -4.227 -6.249 1.00 48.66 99 ARG A CA 1
ATOM 743 C C . ARG A 1 99 ? -35.946 -3.162 -5.709 1.00 48.66 99 ARG A C 1
ATOM 745 O O . ARG A 1 99 ? -35.816 -2.825 -4.530 1.00 48.66 99 ARG A O 1
ATOM 752 N N . PRO A 1 100 ? -36.867 -2.599 -6.512 1.00 48.94 100 PRO A N 1
ATOM 753 C CA . PRO A 1 100 ? -37.849 -1.688 -5.960 1.00 48.94 100 PRO A CA 1
ATOM 754 C C . PRO A 1 100 ? -38.647 -2.466 -4.916 1.00 48.94 100 PRO A C 1
ATOM 756 O O . PRO A 1 100 ? -39.092 -3.593 -5.158 1.00 48.94 100 PRO A O 1
ATOM 759 N N . GLY A 1 101 ? -38.742 -1.884 -3.721 1.00 45.88 101 GLY A N 1
ATOM 760 C CA . GLY A 1 101 ? -39.407 -2.487 -2.579 1.00 45.88 101 GLY A CA 1
ATOM 761 C C . GLY A 1 101 ? -40.783 -3.009 -2.972 1.00 45.88 101 GLY A C 1
ATOM 762 O O . GLY A 1 101 ? -41.626 -2.264 -3.475 1.00 45.88 101 GLY A O 1
ATOM 763 N N . ARG A 1 102 ? -41.017 -4.302 -2.726 1.00 53.00 102 ARG A N 1
ATOM 764 C CA . ARG A 1 102 ? -42.365 -4.868 -2.731 1.00 53.00 102 ARG A CA 1
ATOM 765 C C . ARG A 1 102 ? -43.140 -4.182 -1.610 1.00 53.00 102 ARG A C 1
ATOM 767 O O . ARG A 1 102 ? -43.076 -4.599 -0.460 1.00 53.00 102 ARG A O 1
ATOM 774 N N . ARG A 1 103 ? -43.852 -3.104 -1.943 1.00 54.06 103 ARG A N 1
ATOM 775 C CA . ARG A 1 103 ? -44.935 -2.596 -1.105 1.00 54.06 103 ARG A CA 1
ATOM 776 C C . ARG A 1 103 ? -45.980 -3.701 -1.029 1.00 54.06 103 ARG A C 1
ATOM 778 O O . ARG A 1 103 ? -46.691 -3.948 -1.998 1.00 54.06 103 ARG A O 1
ATOM 785 N N . SER A 1 104 ? -46.041 -4.383 0.108 1.00 54.59 104 SER A N 1
ATOM 786 C CA . SER A 1 104 ? -47.175 -5.227 0.464 1.00 54.59 104 SER A CA 1
ATOM 787 C C . SER A 1 104 ? -48.434 -4.356 0.483 1.00 54.59 104 SER A C 1
ATOM 789 O O . SER A 1 104 ? -48.468 -3.385 1.243 1.00 54.59 104 SER A O 1
ATOM 791 N N . PRO A 1 105 ? -49.483 -4.652 -0.301 1.00 53.78 105 PRO A N 1
ATOM 792 C CA . PRO A 1 105 ? -50.769 -4.043 -0.044 1.00 53.78 105 PRO A CA 1
ATOM 793 C C . PRO A 1 105 ? -51.377 -4.744 1.173 1.00 53.78 105 PRO A C 1
ATOM 795 O O . PRO A 1 105 ? -51.714 -5.927 1.136 1.00 53.78 105 PRO A O 1
ATOM 798 N N . ILE A 1 106 ? -51.496 -3.994 2.268 1.00 59.09 106 ILE A N 1
ATOM 799 C CA . ILE A 1 106 ? -52.334 -4.332 3.419 1.00 59.09 106 ILE A CA 1
ATOM 800 C C . ILE A 1 106 ? -53.762 -4.511 2.889 1.00 59.09 106 ILE A C 1
ATOM 802 O O . ILE A 1 106 ? -54.448 -3.533 2.586 1.00 59.09 106 ILE A O 1
ATOM 806 N N . ARG A 1 107 ? -54.220 -5.760 2.739 1.00 56.34 107 ARG A N 1
ATOM 807 C CA . ARG A 1 107 ? -55.638 -6.039 2.491 1.00 56.34 107 ARG A CA 1
ATOM 808 C C . ARG A 1 107 ? -56.394 -5.790 3.791 1.00 56.34 107 ARG A C 1
ATOM 810 O O . ARG A 1 107 ? -56.276 -6.545 4.753 1.00 56.34 107 ARG A O 1
ATOM 817 N N . ARG A 1 108 ? -57.136 -4.681 3.810 1.00 53.56 108 ARG A N 1
ATOM 818 C CA . ARG A 1 108 ? -58.105 -4.355 4.856 1.00 53.56 108 ARG A CA 1
ATOM 819 C C . ARG A 1 108 ? -59.138 -5.475 4.982 1.00 53.56 108 ARG A C 1
ATOM 821 O O . ARG A 1 108 ? -59.659 -5.963 3.982 1.00 53.56 108 ARG A O 1
ATOM 828 N N . ARG A 1 109 ? -59.411 -5.813 6.243 1.00 47.88 109 ARG A N 1
ATOM 829 C CA . ARG A 1 109 ? -60.528 -6.622 6.738 1.00 47.88 109 ARG A CA 1
ATOM 830 C C . ARG A 1 109 ? -61.843 -6.300 6.020 1.00 47.88 109 ARG A C 1
ATOM 832 O O . ARG A 1 109 ? -62.185 -5.125 5.872 1.00 47.88 109 ARG A O 1
ATOM 839 N N . ARG A 1 110 ? -62.602 -7.346 5.711 1.00 56.25 110 ARG A N 1
ATOM 840 C CA . ARG A 1 110 ? -64.061 -7.350 5.791 1.00 56.25 110 ARG A CA 1
ATOM 841 C C . ARG A 1 110 ? -64.487 -8.638 6.470 1.00 56.25 110 ARG A C 1
ATOM 843 O O . ARG A 1 110 ? -63.808 -9.654 6.207 1.00 56.25 110 ARG A O 1
#